Protein AF-A0A397CSS0-F1 (afdb_monomer_lite)

Radius of gyration: 17.1 Å; chains: 1; bounding box: 40×21×49 Å

Sequence (71 aa):
GSFGFAIGAFDDYIYRTYKKPVFTIEVAGSEFVLPASTIRTRGEEIFKALTQFAHGVSPFCTSIPAVRESS

Foldseek 3Di:
DDDDDDPDDPQNCCCVPPVADDDDDDFDDPDPDDDPVCVVVSVVVVVVVVVVVVVVRVVVPDPPPDPPPDD

Organism: Aphanomyces astaci (NCBI:txid112090)

pLDDT: mean 86.51, std 15.16, range [50.44, 98.62]

Structure (mmCIF, N/CA/C/O backbone):
data_AF-A0A397CSS0-F1
#
_entry.id   AF-A0A397CSS0-F1
#
loop_
_atom_site.group_PDB
_atom_site.id
_atom_site.type_symbol
_atom_site.label_atom_id
_atom_site.label_alt_id
_atom_site.label_comp_id
_atom_site.label_asym_id
_atom_s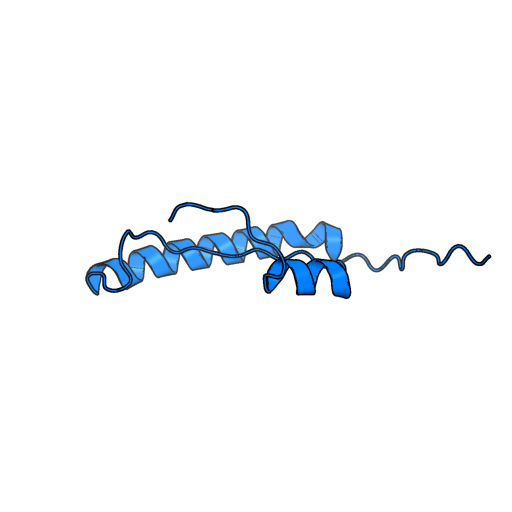ite.label_entity_id
_atom_site.label_seq_id
_atom_site.pdbx_PDB_ins_code
_atom_site.Cartn_x
_atom_site.Cartn_y
_atom_site.Cartn_z
_atom_site.occupancy
_atom_site.B_iso_or_equiv
_atom_site.auth_seq_id
_atom_site.auth_comp_id
_atom_site.auth_asym_id
_atom_site.auth_atom_id
_atom_site.pdbx_PDB_model_num
ATOM 1 N N . GLY A 1 1 ? -7.031 -10.399 2.749 1.00 50.44 1 GLY A N 1
ATOM 2 C CA . GLY A 1 1 ? -7.021 -10.525 1.280 1.00 50.44 1 GLY A CA 1
ATOM 3 C C . GLY A 1 1 ? -6.350 -11.821 0.878 1.00 50.44 1 GLY A C 1
ATOM 4 O O . GLY A 1 1 ? -5.358 -12.185 1.496 1.00 50.44 1 GLY A O 1
ATOM 5 N N . SER A 1 2 ? -6.906 -12.531 -0.102 1.00 55.09 2 SER A N 1
ATOM 6 C CA . SER A 1 2 ? -6.214 -13.629 -0.786 1.00 55.09 2 SER A CA 1
ATOM 7 C C . SER A 1 2 ? -5.602 -13.059 -2.061 1.00 55.09 2 SER A C 1
ATOM 9 O O . SER A 1 2 ? -6.320 -12.446 -2.850 1.00 55.09 2 SER A O 1
ATOM 11 N N . PHE A 1 3 ? -4.293 -13.227 -2.249 1.00 68.00 3 PHE A N 1
ATOM 12 C CA . PHE A 1 3 ? -3.628 -12.883 -3.502 1.00 68.00 3 PHE A CA 1
ATOM 13 C C . PHE A 1 3 ? -3.884 -14.010 -4.501 1.00 68.00 3 PHE A C 1
ATOM 15 O O . PHE A 1 3 ? -3.197 -15.032 -4.505 1.00 68.00 3 PHE A O 1
ATOM 22 N N . GLY A 1 4 ? -4.930 -13.847 -5.308 1.00 79.31 4 GLY A N 1
ATOM 23 C CA . GLY A 1 4 ? -5.122 -14.668 -6.495 1.00 79.31 4 GLY A CA 1
ATOM 24 C C . GLY A 1 4 ? -4.058 -14.347 -7.542 1.00 79.31 4 GLY A C 1
ATOM 25 O O . GLY A 1 4 ? -3.507 -13.247 -7.570 1.00 79.31 4 GLY A O 1
ATOM 26 N N . PHE A 1 5 ? -3.777 -15.304 -8.422 1.00 84.88 5 PHE A N 1
ATOM 27 C CA . PHE A 1 5 ? -2.961 -15.037 -9.599 1.00 84.88 5 PHE A CA 1
ATOM 28 C C . PHE A 1 5 ? -3.649 -13.971 -10.466 1.00 84.88 5 PHE A C 1
ATOM 30 O O . PHE A 1 5 ? -4.777 -14.176 -10.915 1.00 84.88 5 PHE A O 1
ATOM 37 N N . ALA A 1 6 ? -2.975 -12.843 -10.684 1.00 89.06 6 ALA A N 1
ATOM 38 C CA . ALA A 1 6 ? -3.454 -11.731 -11.494 1.00 89.06 6 ALA A CA 1
ATOM 39 C C . ALA A 1 6 ? -2.371 -11.322 -12.502 1.00 89.06 6 ALA A C 1
ATOM 41 O O . ALA A 1 6 ? -1.186 -11.366 -12.186 1.00 89.06 6 ALA A O 1
ATOM 42 N N . ILE A 1 7 ? -2.788 -10.951 -13.717 1.00 91.12 7 ILE A N 1
ATOM 43 C CA . ILE A 1 7 ? -1.916 -10.433 -14.779 1.00 91.12 7 ILE A CA 1
ATOM 44 C C . ILE A 1 7 ? -2.522 -9.135 -15.306 1.00 91.12 7 ILE A C 1
ATOM 46 O O . ILE A 1 7 ? -3.724 -9.073 -15.563 1.00 91.12 7 ILE A O 1
ATOM 50 N N . GLY A 1 8 ? -1.674 -8.137 -15.549 1.00 93.25 8 GLY A N 1
ATOM 51 C CA . GLY A 1 8 ? -2.069 -6.862 -16.147 1.00 93.25 8 GLY A CA 1
ATOM 52 C C . GLY A 1 8 ? -2.447 -5.815 -15.106 1.00 93.25 8 GLY A C 1
ATOM 53 O O . GLY A 1 8 ? -3.152 -4.859 -15.429 1.00 93.25 8 GLY A O 1
ATOM 54 N N . ALA A 1 9 ? -1.990 -5.998 -13.867 1.00 93.19 9 ALA A N 1
ATOM 55 C CA . ALA A 1 9 ? -2.167 -5.028 -12.805 1.00 93.19 9 ALA A CA 1
ATOM 56 C C . ALA A 1 9 ? -1.292 -3.783 -13.035 1.00 93.19 9 ALA A C 1
ATOM 58 O O . ALA A 1 9 ? -0.425 -3.724 -13.915 1.00 93.19 9 ALA A O 1
ATOM 59 N N . PHE A 1 10 ? -1.553 -2.736 -12.255 1.00 92.81 10 PHE A N 1
ATOM 60 C CA . PHE A 1 10 ? -0.844 -1.466 -12.395 1.00 92.81 10 PHE A CA 1
ATOM 61 C C . PHE A 1 10 ? 0.670 -1.618 -12.169 1.00 92.81 10 PHE A C 1
ATOM 63 O O . PHE A 1 10 ? 1.473 -1.078 -12.930 1.00 92.81 10 PHE A O 1
ATOM 70 N N . ASP A 1 11 ? 1.066 -2.389 -11.161 1.00 94.81 11 ASP A N 1
ATOM 71 C CA . ASP A 1 11 ? 2.457 -2.706 -10.849 1.00 94.81 11 ASP A CA 1
ATOM 72 C C . ASP A 1 11 ? 3.142 -3.533 -11.951 1.00 94.81 11 ASP A C 1
ATOM 74 O O . ASP A 1 11 ? 4.276 -3.208 -12.316 1.00 94.81 11 ASP A O 1
ATOM 78 N N . ASP A 1 12 ? 2.447 -4.491 -12.578 1.00 94.31 12 ASP A N 1
ATOM 79 C CA . ASP A 1 12 ? 2.958 -5.197 -13.768 1.00 94.31 12 ASP A CA 1
ATOM 80 C C . ASP A 1 12 ? 3.340 -4.212 -14.881 1.00 94.31 12 ASP A C 1
ATOM 82 O O . ASP A 1 12 ? 4.432 -4.280 -15.461 1.00 94.31 12 ASP A O 1
ATOM 86 N N . TYR A 1 13 ? 2.439 -3.270 -15.186 1.00 94.75 13 TYR A N 1
ATOM 87 C CA . TYR A 1 13 ? 2.659 -2.272 -16.228 1.00 94.75 13 TYR A CA 1
ATOM 88 C C . TYR A 1 13 ? 3.832 -1.346 -15.889 1.00 94.75 13 TYR A C 1
ATOM 90 O O . TYR A 1 13 ? 4.707 -1.134 -16.738 1.00 94.75 13 TYR A O 1
ATOM 98 N N . ILE A 1 14 ? 3.879 -0.810 -14.665 1.00 94.75 14 ILE A N 1
ATOM 99 C CA . ILE A 1 14 ? 4.940 0.106 -14.227 1.00 94.75 14 ILE A CA 1
ATOM 100 C C . ILE A 1 14 ? 6.301 -0.583 -14.293 1.00 94.75 14 ILE A C 1
ATOM 102 O O . ILE A 1 14 ? 7.237 -0.037 -14.890 1.00 94.75 14 ILE A O 1
ATOM 106 N N . TYR A 1 15 ? 6.412 -1.797 -13.749 1.00 92.44 15 TYR A N 1
ATOM 107 C CA . TYR A 1 15 ? 7.667 -2.535 -13.779 1.00 92.44 15 TYR A CA 1
ATOM 108 C C . TYR A 1 15 ? 8.082 -2.864 -15.215 1.00 92.44 15 TYR A C 1
ATOM 110 O O . TYR A 1 15 ? 9.229 -2.627 -15.605 1.00 92.44 15 TYR A O 1
ATOM 118 N N . ARG A 1 16 ? 7.154 -3.358 -16.047 1.00 94.06 16 ARG A N 1
ATOM 119 C CA . ARG A 1 16 ? 7.448 -3.722 -17.439 1.00 94.06 16 ARG A CA 1
ATOM 120 C C . ARG A 1 16 ? 7.925 -2.525 -18.260 1.00 94.06 16 ARG A C 1
ATOM 122 O O . ARG A 1 16 ? 8.870 -2.694 -19.032 1.00 94.06 16 ARG A O 1
ATOM 129 N N . THR A 1 17 ? 7.298 -1.366 -18.074 1.00 95.44 17 THR A N 1
ATOM 130 C CA . THR A 1 17 ? 7.534 -0.148 -18.861 1.00 95.44 17 THR A CA 1
ATOM 131 C C . THR A 1 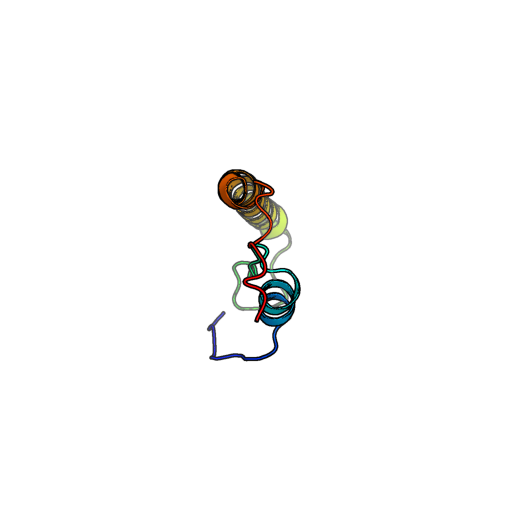17 ? 8.790 0.593 -18.419 1.00 95.44 17 THR A C 1
ATOM 133 O O . THR A 1 17 ? 9.627 0.927 -19.254 1.00 95.44 17 THR A O 1
ATOM 136 N N . TYR A 1 18 ? 8.952 0.831 -17.115 1.00 91.25 18 TYR A N 1
ATOM 137 C CA . TYR A 1 18 ? 9.992 1.731 -16.602 1.00 91.25 18 TYR A CA 1
ATOM 138 C C . TYR A 1 18 ? 11.176 1.013 -15.959 1.00 91.25 18 TYR A C 1
ATOM 140 O O . TYR A 1 18 ? 12.196 1.649 -15.697 1.00 91.25 18 TYR A O 1
ATOM 148 N N . LYS A 1 19 ? 11.062 -0.296 -15.692 1.00 90.19 19 LYS A N 1
ATOM 149 C CA . LYS A 1 19 ? 12.085 -1.079 -14.976 1.00 90.19 19 LYS A CA 1
ATOM 150 C C . LYS A 1 19 ? 12.448 -0.455 -13.624 1.00 90.19 19 LYS A C 1
ATOM 152 O O . LYS A 1 19 ? 13.607 -0.455 -13.214 1.00 90.19 19 LYS A O 1
ATOM 157 N N . LYS A 1 20 ? 11.448 0.110 -12.942 1.00 89.88 20 LYS A N 1
ATOM 158 C CA . LYS A 1 20 ? 11.584 0.703 -11.609 1.00 89.88 20 LYS A CA 1
ATOM 159 C C . LYS A 1 20 ? 10.844 -0.140 -10.569 1.00 89.88 20 LYS A C 1
ATOM 161 O O . LYS A 1 20 ? 9.827 -0.738 -10.920 1.00 89.88 20 LYS A O 1
ATOM 166 N N . PRO A 1 21 ? 11.343 -0.206 -9.320 1.00 93.38 21 PRO A N 1
ATOM 167 C CA . PRO A 1 21 ? 10.646 -0.890 -8.239 1.00 93.38 21 PRO A CA 1
ATOM 168 C C . PRO A 1 21 ? 9.234 -0.335 -8.047 1.00 93.38 21 PRO A C 1
ATOM 170 O O . PRO A 1 21 ? 9.028 0.877 -8.082 1.00 93.38 21 PRO A O 1
ATOM 173 N N . VAL A 1 22 ? 8.282 -1.230 -7.822 1.00 94.44 22 VAL A N 1
ATOM 174 C CA . VAL A 1 22 ? 6.870 -0.937 -7.569 1.00 94.44 22 VAL A CA 1
ATOM 175 C C . VAL A 1 22 ? 6.312 -2.061 -6.697 1.00 94.44 22 VAL A C 1
ATOM 177 O O . VAL A 1 22 ? 6.812 -3.184 -6.747 1.00 94.44 22 VAL A O 1
ATOM 180 N N . PHE A 1 23 ? 5.322 -1.758 -5.867 1.00 92.56 23 PHE A N 1
ATOM 181 C CA . PHE A 1 23 ? 4.592 -2.747 -5.081 1.00 92.56 23 PHE A CA 1
ATOM 182 C C . PHE A 1 23 ? 3.144 -2.287 -4.906 1.00 92.56 23 PHE A C 1
ATOM 184 O O . PHE A 1 23 ? 2.833 -1.101 -5.043 1.00 92.56 23 PHE A O 1
ATOM 191 N N . THR A 1 24 ? 2.296 -3.229 -4.515 1.00 93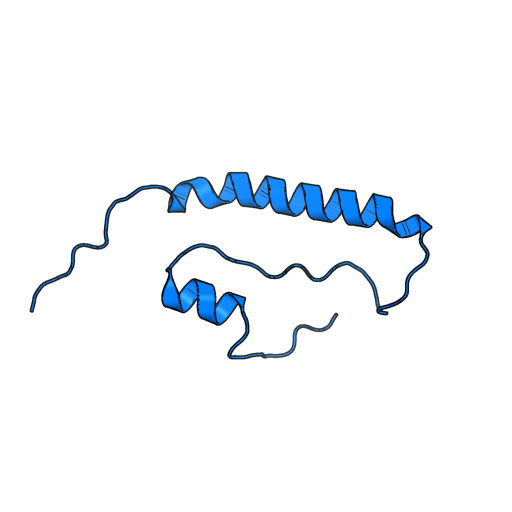.81 24 THR A N 1
ATOM 192 C CA . THR A 1 24 ? 0.908 -2.994 -4.117 1.00 93.81 24 THR A CA 1
ATOM 193 C C . THR A 1 24 ? 0.778 -3.201 -2.603 1.00 93.81 24 THR A C 1
ATOM 195 O O . THR A 1 24 ? 1.265 -4.201 -2.076 1.00 93.81 24 THR A O 1
ATOM 198 N N . ILE A 1 25 ? 0.166 -2.249 -1.881 1.00 94.25 25 ILE A N 1
ATOM 199 C CA . ILE A 1 25 ? -0.214 -2.425 -0.465 1.00 94.25 25 ILE A CA 1
ATOM 200 C C . ILE A 1 25 ? -1.688 -2.798 -0.401 1.00 94.25 25 ILE A C 1
ATOM 202 O O . ILE A 1 25 ? -2.545 -2.006 -0.785 1.00 94.25 25 ILE A O 1
ATOM 206 N N . GLU A 1 26 ? -1.963 -3.951 0.198 1.00 92.56 26 GLU A N 1
ATOM 207 C CA . GLU A 1 26 ? -3.293 -4.326 0.667 1.00 92.56 26 GLU A CA 1
ATOM 208 C C . GLU A 1 26 ? -3.387 -4.031 2.166 1.00 92.56 26 GLU A C 1
ATOM 210 O O . GLU A 1 26 ? -2.664 -4.615 2.979 1.00 92.56 26 GLU A O 1
ATOM 215 N N . VAL A 1 27 ? -4.249 -3.086 2.546 1.00 93.62 27 VAL A N 1
ATOM 216 C CA . VAL A 1 27 ? -4.404 -2.671 3.947 1.00 93.62 27 VAL A CA 1
ATOM 217 C C . VAL A 1 27 ? -5.108 -3.773 4.742 1.00 93.62 27 VAL A C 1
ATOM 219 O O . VAL A 1 27 ? -6.060 -4.390 4.270 1.00 93.62 27 VAL A O 1
ATOM 222 N N . ALA A 1 28 ? -4.648 -4.024 5.970 1.00 91.94 28 ALA A N 1
ATOM 223 C CA . ALA A 1 28 ? -5.192 -5.083 6.813 1.00 91.94 28 ALA A CA 1
ATOM 224 C C . ALA A 1 28 ? -6.699 -4.905 7.085 1.00 91.94 28 ALA A C 1
ATOM 226 O O . ALA A 1 28 ? -7.143 -3.861 7.566 1.00 91.94 28 ALA A O 1
ATOM 227 N N . GLY A 1 29 ? -7.460 -5.968 6.819 1.00 90.06 29 GLY A N 1
ATOM 228 C CA . GLY A 1 29 ? -8.915 -6.012 6.927 1.00 90.06 29 GLY A CA 1
ATOM 229 C C . GLY A 1 29 ? -9.497 -7.203 6.166 1.00 90.06 29 GLY A C 1
ATOM 230 O O . GLY A 1 29 ? -8.849 -7.757 5.273 1.00 90.06 29 GLY A O 1
ATOM 231 N N . SER A 1 30 ? -10.711 -7.615 6.529 1.00 89.94 30 SER A N 1
ATOM 232 C CA . SER A 1 30 ? -11.509 -8.574 5.748 1.00 89.94 30 SER A CA 1
ATOM 233 C C . SER A 1 30 ? -12.589 -7.898 4.902 1.00 89.94 30 SER A C 1
ATOM 235 O O . SER A 1 30 ? -13.117 -8.532 4.000 1.00 89.94 30 SER A O 1
ATOM 237 N N . GLU A 1 31 ? -12.885 -6.626 5.179 1.00 91.88 31 GLU A N 1
ATOM 238 C CA . GLU A 1 31 ? -13.980 -5.858 4.589 1.00 91.88 31 GLU A CA 1
ATOM 239 C C . GLU A 1 31 ? -13.491 -4.479 4.137 1.00 91.88 31 GLU A C 1
ATOM 241 O O . GLU A 1 31 ? -12.482 -3.969 4.629 1.00 91.88 31 GLU A O 1
ATOM 246 N N . PHE A 1 32 ? -14.258 -3.837 3.255 1.00 92.62 32 PHE A N 1
ATOM 247 C CA . PHE A 1 32 ? -13.992 -2.463 2.814 1.00 92.62 32 PHE A CA 1
ATOM 248 C C . PHE A 1 32 ? -14.451 -1.398 3.818 1.00 92.62 32 PHE A C 1
ATOM 250 O O . PHE A 1 32 ? -14.013 -0.252 3.746 1.00 92.62 32 PHE A O 1
ATOM 257 N N . VAL A 1 33 ? -15.328 -1.765 4.758 1.00 95.56 33 VAL A N 1
ATOM 258 C CA . VAL A 1 33 ? -15.821 -0.876 5.814 1.00 95.56 33 VAL A CA 1
ATOM 259 C C . VAL A 1 33 ? -15.323 -1.394 7.156 1.00 95.56 33 VAL A C 1
ATOM 261 O O . VAL A 1 33 ? -15.736 -2.455 7.616 1.00 95.56 33 VAL A O 1
ATOM 264 N N . LEU A 1 34 ? -14.436 -0.630 7.790 1.00 93.81 34 LEU A N 1
ATOM 265 C CA . LEU A 1 34 ? -13.852 -0.943 9.094 1.00 93.81 34 LEU A CA 1
ATOM 266 C C . LEU A 1 34 ? -14.085 0.209 10.082 1.00 93.81 34 LEU A C 1
ATOM 268 O O . LEU A 1 34 ? -14.316 1.345 9.657 1.00 93.81 34 LEU A O 1
ATOM 272 N N . PRO A 1 35 ? -14.021 -0.045 11.404 1.00 96.69 35 PRO A N 1
ATOM 273 C CA . PRO A 1 35 ? -14.177 1.004 12.405 1.00 96.69 35 PRO A CA 1
ATOM 274 C C . PRO A 1 35 ? -13.166 2.139 12.220 1.00 96.69 35 PRO A C 1
ATOM 276 O O . PRO A 1 35 ? -11.971 1.900 12.072 1.00 96.69 35 PRO A O 1
ATOM 279 N N . ALA A 1 36 ? -13.618 3.390 12.338 1.00 97.38 36 ALA A N 1
ATOM 280 C CA . ALA A 1 36 ? -12.746 4.563 12.213 1.00 97.38 36 ALA A CA 1
ATOM 281 C C . ALA A 1 36 ? -11.568 4.560 13.213 1.00 97.38 36 ALA A C 1
ATOM 283 O O . ALA A 1 36 ? -10.525 5.158 12.953 1.00 97.38 36 ALA A O 1
ATOM 284 N N . SER A 1 37 ? -11.693 3.842 14.334 1.00 97.81 37 SER A N 1
ATOM 285 C CA . SER A 1 37 ? -10.614 3.659 15.308 1.00 97.81 37 SER A CA 1
ATOM 286 C C . SER A 1 37 ? -9.372 2.974 14.726 1.00 97.81 37 SER A C 1
ATOM 288 O O . SER A 1 37 ? -8.275 3.184 15.239 1.00 97.81 37 SER A O 1
ATOM 290 N N . THR A 1 38 ? -9.494 2.207 13.637 1.00 97.12 38 THR A N 1
ATOM 291 C CA . THR A 1 38 ? -8.343 1.546 13.008 1.00 97.12 38 THR A CA 1
ATOM 292 C C . THR A 1 38 ? -7.515 2.490 12.142 1.00 97.12 38 THR A C 1
ATOM 294 O O . THR A 1 38 ? -6.373 2.154 11.833 1.00 97.12 38 THR A O 1
ATOM 297 N N . ILE A 1 39 ? -8.049 3.658 11.755 1.00 97.19 39 ILE A N 1
ATOM 298 C CA . ILE A 1 39 ? -7.423 4.581 10.789 1.00 97.19 39 ILE A CA 1
ATOM 299 C C . ILE A 1 39 ? -5.992 4.921 11.198 1.00 97.19 39 ILE A C 1
ATOM 301 O O . ILE A 1 39 ? -5.0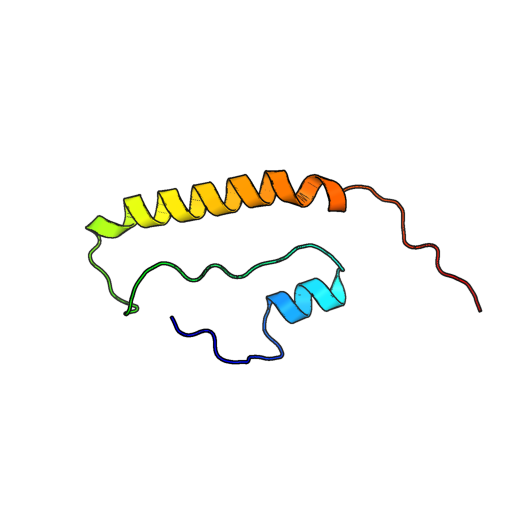80 4.826 10.379 1.00 97.19 39 ILE A O 1
ATOM 305 N N . ARG A 1 40 ? -5.776 5.272 12.472 1.00 98.50 40 ARG A N 1
ATOM 306 C CA . ARG A 1 40 ? -4.445 5.665 12.944 1.00 98.50 40 ARG A CA 1
ATOM 307 C C . ARG A 1 40 ? -3.443 4.518 12.838 1.00 98.50 40 ARG A C 1
ATOM 309 O O . ARG A 1 40 ? -2.367 4.709 12.284 1.00 98.50 40 ARG A O 1
ATOM 316 N N . THR A 1 41 ? -3.817 3.326 13.300 1.00 98.31 41 THR A N 1
ATOM 317 C CA . THR A 1 41 ? -2.960 2.137 13.218 1.00 98.31 41 THR A CA 1
ATOM 318 C C . THR A 1 41 ? -2.622 1.784 11.769 1.00 98.31 41 THR A C 1
ATOM 320 O O . THR A 1 41 ? -1.452 1.576 11.460 1.00 98.31 41 THR A O 1
ATOM 323 N N . ARG A 1 42 ? -3.609 1.778 10.857 1.00 97.62 42 ARG A N 1
ATOM 324 C CA . ARG A 1 42 ? -3.356 1.488 9.432 1.00 97.62 42 ARG A CA 1
ATOM 325 C C . ARG A 1 42 ? -2.480 2.559 8.777 1.00 97.62 42 ARG A C 1
ATOM 327 O O . ARG A 1 42 ? -1.604 2.231 7.985 1.00 97.62 42 ARG A O 1
ATOM 334 N N . GLY A 1 43 ? -2.664 3.827 9.143 1.00 98.00 43 GLY A N 1
ATOM 335 C CA . GLY A 1 43 ? -1.809 4.922 8.684 1.00 98.00 43 GLY A CA 1
ATOM 336 C C . GLY A 1 43 ? -0.346 4.749 9.103 1.00 98.00 43 GLY A C 1
ATOM 337 O O . GLY A 1 43 ? 0.551 4.937 8.285 1.00 98.00 43 GLY A O 1
ATOM 338 N N . GLU A 1 44 ? -0.092 4.334 10.347 1.00 98.62 44 GLU A N 1
ATOM 339 C CA . GLU A 1 44 ? 1.266 4.058 10.840 1.00 98.62 44 GLU A CA 1
ATOM 340 C C . GLU A 1 44 ? 1.928 2.875 10.113 1.00 98.62 44 GLU A C 1
ATOM 342 O O . GLU A 1 44 ? 3.129 2.912 9.841 1.00 98.62 44 GLU A O 1
ATOM 347 N N . GLU A 1 45 ? 1.164 1.838 9.766 1.00 98.00 45 GLU A N 1
ATOM 348 C CA . GLU A 1 45 ? 1.656 0.696 8.983 1.00 98.00 45 GLU A CA 1
ATOM 349 C C . GLU A 1 45 ? 2.031 1.103 7.554 1.00 98.00 45 GLU A C 1
ATOM 351 O O . GLU A 1 45 ? 3.128 0.781 7.095 1.00 98.00 45 GLU A O 1
ATOM 356 N N . ILE A 1 46 ? 1.165 1.865 6.876 1.00 98.00 46 ILE A N 1
ATOM 357 C CA . ILE A 1 46 ? 1.435 2.393 5.531 1.00 98.00 46 ILE A CA 1
ATOM 358 C C . ILE A 1 46 ? 2.664 3.303 5.558 1.00 98.00 46 ILE A C 1
ATOM 360 O O . ILE A 1 46 ? 3.538 3.182 4.701 1.00 98.00 46 ILE A O 1
ATOM 364 N N . PHE A 1 47 ? 2.772 4.180 6.561 1.00 98.25 47 PHE A N 1
ATOM 365 C CA . PHE A 1 47 ? 3.930 5.055 6.720 1.00 98.25 47 PHE A CA 1
ATOM 366 C C . PHE A 1 47 ? 5.228 4.248 6.830 1.00 98.25 47 PHE A C 1
ATOM 368 O O . PHE A 1 47 ? 6.162 4.487 6.069 1.00 98.25 47 PHE A O 1
ATOM 375 N N . LYS A 1 48 ? 5.267 3.235 7.705 1.00 98.19 48 LYS A N 1
ATOM 376 C CA . LYS A 1 48 ? 6.436 2.353 7.854 1.00 98.19 48 LYS A CA 1
ATOM 377 C C . LYS A 1 48 ? 6.780 1.623 6.554 1.00 98.19 48 LYS A C 1
ATOM 379 O O . LYS A 1 48 ? 7.958 1.544 6.211 1.00 98.19 48 LYS A O 1
ATOM 384 N N . ALA A 1 49 ? 5.782 1.124 5.823 1.00 97.25 49 ALA A N 1
ATOM 385 C CA . ALA A 1 49 ? 5.994 0.454 4.540 1.00 97.25 49 ALA A CA 1
ATOM 386 C C . ALA A 1 49 ? 6.618 1.398 3.498 1.00 97.25 49 ALA A C 1
ATOM 388 O O . ALA A 1 49 ? 7.612 1.043 2.864 1.00 97.25 49 ALA A O 1
ATOM 389 N N . LEU A 1 50 ? 6.094 2.622 3.372 1.00 97.56 50 LEU A N 1
ATOM 390 C CA . LEU A 1 50 ? 6.626 3.640 2.462 1.00 97.56 50 LEU A CA 1
ATOM 391 C C . LEU A 1 50 ? 8.046 4.071 2.847 1.00 97.56 50 LEU A C 1
ATOM 393 O O . LEU A 1 50 ? 8.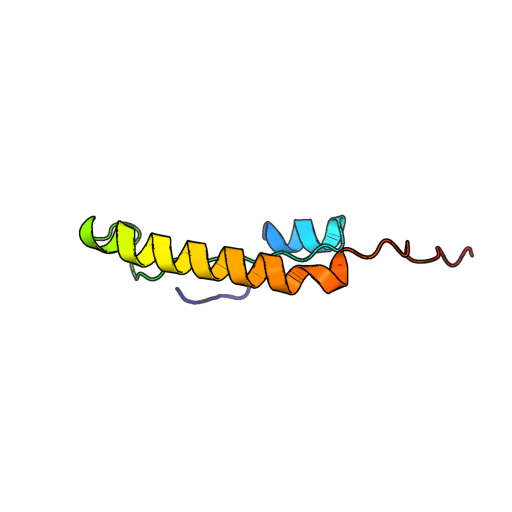906 4.179 1.974 1.00 97.56 50 LEU A O 1
ATOM 397 N N . THR A 1 51 ? 8.318 4.271 4.139 1.00 97.50 51 THR A N 1
ATOM 398 C CA . THR A 1 51 ? 9.664 4.581 4.638 1.00 97.50 51 THR A CA 1
ATOM 399 C C . THR A 1 51 ? 10.643 3.459 4.307 1.00 97.50 51 THR A C 1
ATOM 401 O O . THR A 1 51 ? 11.702 3.713 3.736 1.00 97.50 51 THR A O 1
ATOM 404 N N . GLN A 1 52 ? 10.284 2.206 4.598 1.00 96.69 52 GLN A N 1
ATOM 405 C CA . GLN A 1 52 ? 11.146 1.064 4.306 1.00 96.69 52 GLN A CA 1
ATOM 406 C C . GLN A 1 52 ? 11.395 0.909 2.803 1.00 96.69 52 GLN A C 1
ATOM 408 O O . GLN A 1 52 ? 12.525 0.639 2.390 1.00 96.69 52 GLN A O 1
ATOM 413 N N . PHE A 1 53 ? 10.370 1.115 1.976 1.00 95.56 53 PHE A N 1
ATOM 414 C CA . PHE A 1 53 ? 10.535 1.104 0.529 1.00 95.56 53 PHE A CA 1
ATOM 415 C C . PHE A 1 53 ? 11.492 2.200 0.060 1.00 95.56 53 PHE A C 1
ATOM 417 O O . PHE A 1 53 ? 12.407 1.912 -0.706 1.00 95.56 53 PHE A O 1
ATOM 424 N N . ALA A 1 54 ? 11.346 3.428 0.563 1.00 93.75 54 ALA A N 1
ATOM 425 C CA . ALA A 1 54 ? 12.232 4.538 0.221 1.00 93.75 54 ALA A CA 1
ATOM 426 C C . ALA A 1 54 ? 13.707 4.227 0.541 1.00 93.75 54 ALA A C 1
ATOM 428 O O . ALA A 1 54 ? 14.592 4.535 -0.256 1.00 93.75 54 ALA A O 1
ATOM 429 N N . HIS A 1 55 ? 13.987 3.551 1.659 1.00 94.31 55 HIS A N 1
ATOM 430 C CA . HIS A 1 55 ? 15.340 3.071 1.953 1.00 94.31 55 HIS A CA 1
ATOM 431 C C . HIS A 1 55 ? 15.795 1.980 0.969 1.00 94.31 55 HIS A C 1
ATOM 433 O O . HIS A 1 55 ? 16.926 2.020 0.475 1.00 94.31 55 HIS A O 1
ATOM 439 N N . GLY A 1 56 ? 14.907 1.035 0.652 1.00 92.56 56 GLY A N 1
ATOM 440 C CA . GLY A 1 56 ? 15.178 -0.109 -0.219 1.00 92.56 56 GLY A CA 1
ATOM 441 C C . GLY A 1 56 ? 15.349 0.213 -1.706 1.00 92.56 56 GLY A C 1
ATOM 442 O O . GLY A 1 56 ? 15.948 -0.591 -2.417 1.00 92.56 56 GLY A O 1
ATOM 443 N N . VAL A 1 57 ? 14.875 1.364 -2.198 1.00 91.69 57 VAL A N 1
ATOM 444 C CA . VAL A 1 57 ? 15.000 1.725 -3.627 1.00 91.69 57 VAL A CA 1
ATOM 445 C C . VAL A 1 57 ? 16.360 2.306 -4.011 1.00 91.69 57 VAL A C 1
ATOM 447 O O . VAL A 1 57 ? 16.661 2.391 -5.200 1.00 91.69 57 VAL A O 1
ATOM 450 N N . SER A 1 58 ? 17.210 2.655 -3.042 1.00 86.69 58 SER A N 1
ATOM 451 C CA . SER A 1 58 ? 18.529 3.263 -3.289 1.00 86.69 58 SER A CA 1
ATOM 452 C C . SER A 1 58 ? 19.400 2.507 -4.316 1.00 86.69 58 SER A C 1
ATOM 454 O O . SER A 1 58 ? 19.973 3.164 -5.188 1.00 86.69 58 SER A O 1
ATOM 456 N N . PRO A 1 59 ? 19.466 1.156 -4.320 1.00 85.25 59 PRO A N 1
ATOM 457 C CA . PRO A 1 59 ? 20.221 0.399 -5.326 1.00 85.25 59 PRO A CA 1
ATOM 458 C C . PRO A 1 59 ? 19.717 0.569 -6.770 1.00 85.25 59 PRO A C 1
ATOM 460 O O . PRO A 1 59 ? 20.460 0.306 -7.708 1.00 85.25 59 PRO A O 1
ATOM 463 N N . PHE A 1 60 ? 18.473 1.014 -6.965 1.00 80.94 60 PHE A N 1
ATOM 464 C CA . PHE A 1 60 ? 17.841 1.204 -8.279 1.00 80.94 60 PHE A CA 1
ATOM 465 C C . PHE A 1 60 ? 17.934 2.653 -8.793 1.00 80.94 60 PHE A C 1
ATOM 467 O O . PHE A 1 60 ? 17.446 2.969 -9.888 1.00 80.94 60 PHE A O 1
ATOM 474 N N . CYS A 1 61 ? 18.534 3.543 -7.996 1.00 74.56 61 CYS A N 1
ATOM 475 C CA . CYS A 1 61 ? 18.702 4.962 -8.304 1.00 74.56 61 CYS A CA 1
ATOM 476 C C . CYS A 1 61 ? 20.017 5.277 -9.033 1.00 74.56 61 CYS A C 1
ATOM 478 O O . CYS A 1 61 ? 20.197 6.408 -9.479 1.00 74.56 61 CYS A O 1
ATOM 480 N N . THR A 1 62 ? 20.931 4.316 -9.191 1.00 69.25 62 THR A N 1
ATOM 481 C CA . THR A 1 62 ? 22.166 4.532 -9.951 1.00 69.25 62 THR A CA 1
ATOM 482 C C . THR A 1 62 ? 21.882 4.491 -11.454 1.00 69.25 62 THR A C 1
ATOM 484 O O . THR A 1 62 ? 21.362 3.528 -12.014 1.00 69.25 62 THR A O 1
ATOM 487 N N . SER A 1 63 ? 22.201 5.592 -12.127 1.00 63.12 63 SER A N 1
ATOM 488 C CA . SER A 1 63 ? 22.040 5.780 -13.565 1.00 63.12 63 SER A CA 1
ATOM 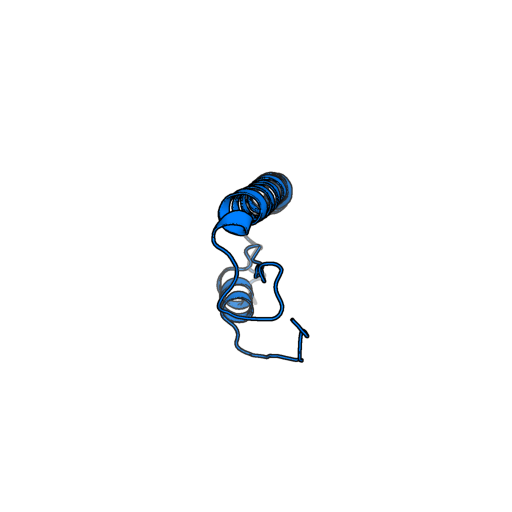489 C C . SER A 1 63 ? 23.217 5.183 -14.339 1.00 63.12 63 SER A C 1
ATOM 491 O O . SER A 1 63 ? 23.974 5.919 -14.970 1.00 63.12 63 SER A O 1
ATOM 493 N N . ILE A 1 64 ? 23.388 3.860 -14.317 1.00 57.09 64 ILE A N 1
ATOM 494 C CA . ILE A 1 64 ? 24.041 3.212 -15.458 1.00 57.09 64 ILE A CA 1
ATOM 495 C C . ILE A 1 64 ? 22.905 2.860 -16.419 1.00 57.09 64 ILE A C 1
ATOM 497 O O . ILE A 1 64 ? 22.116 1.962 -16.113 1.00 57.09 64 ILE A O 1
ATOM 501 N N . PRO A 1 65 ? 22.738 3.592 -17.538 1.00 51.56 65 PRO A N 1
ATOM 502 C CA . PRO A 1 65 ? 21.826 3.138 -18.567 1.00 51.56 65 PRO A CA 1
ATOM 503 C C . PRO A 1 65 ? 22.294 1.751 -18.992 1.00 51.56 65 PRO A C 1
ATOM 505 O O . PRO A 1 65 ? 23.488 1.550 -19.214 1.00 51.56 65 PRO A O 1
ATOM 508 N N . ALA A 1 66 ? 21.362 0.800 -19.079 1.00 54.28 66 ALA A N 1
ATOM 509 C CA . ALA A 1 66 ? 21.627 -0.466 -19.739 1.00 54.28 66 ALA A CA 1
ATOM 510 C C . ALA A 1 66 ? 22.272 -0.131 -21.087 1.00 54.28 66 ALA A C 1
ATOM 512 O O . ALA A 1 66 ? 21.646 0.536 -21.918 1.00 54.28 66 ALA A O 1
ATOM 513 N N . VAL A 1 67 ? 23.546 -0.497 -21.250 1.00 52.50 67 VAL A N 1
ATOM 514 C CA . VAL A 1 67 ? 24.232 -0.404 -22.534 1.00 52.50 67 VAL A CA 1
ATOM 515 C C . VAL A 1 67 ? 23.304 -1.090 -23.524 1.00 52.50 67 VAL A C 1
ATOM 517 O O . VAL A 1 67 ? 22.974 -2.263 -23.359 1.00 52.50 67 VAL A O 1
ATOM 520 N N . ARG A 1 68 ? 22.796 -0.334 -24.501 1.00 53.12 68 ARG A N 1
ATOM 521 C CA . ARG A 1 68 ? 22.188 -0.953 -25.672 1.00 53.12 68 ARG A CA 1
ATOM 522 C C . ARG A 1 68 ? 23.321 -1.733 -26.318 1.00 53.12 68 ARG A C 1
ATOM 524 O O . ARG A 1 68 ? 24.197 -1.118 -26.918 1.00 53.12 68 ARG A O 1
ATOM 531 N N . GLU A 1 69 ? 23.322 -3.051 -26.168 1.00 52.03 69 GLU A N 1
ATOM 532 C CA . GLU A 1 69 ? 24.035 -3.891 -27.117 1.00 52.03 69 GLU A CA 1
ATOM 533 C C . GLU A 1 69 ? 23.382 -3.627 -28.476 1.00 52.03 69 GLU A C 1
ATOM 535 O O . GLU A 1 69 ? 22.223 -3.971 -28.722 1.00 52.03 69 GLU A O 1
ATOM 540 N N . SER A 1 70 ? 24.082 -2.845 -29.294 1.00 53.62 70 SER A N 1
ATOM 541 C CA . SER A 1 70 ? 23.741 -2.607 -30.686 1.00 53.62 70 SER A CA 1
ATOM 542 C C . SER A 1 70 ? 24.030 -3.876 -31.475 1.00 53.62 70 SER A C 1
ATOM 544 O O . SER A 1 70 ? 25.122 -4.431 -31.357 1.00 53.62 70 SER A O 1
ATOM 546 N N . SER A 1 71 ? 23.023 -4.295 -32.240 1.00 52.28 71 SER A N 1
ATOM 547 C CA . SER A 1 71 ? 23.068 -5.339 -33.266 1.00 52.28 71 SER A CA 1
ATOM 548 C C . SER A 1 71 ? 24.215 -5.178 -34.258 1.00 52.28 71 SER A C 1
ATOM 550 O O . SER A 1 71 ? 24.620 -4.017 -34.500 1.00 52.28 71 SER A O 1
#

Secondary structure (DSSP, 8-state):
-------S-HHHHHHHHH---------S-SSS---GGGHHHHHHHHHHHHHHHHHHTGGG-----------